Protein AF-A0A8H4PW31-F1 (afdb_monomer_lite)

Structure (mmCIF, N/CA/C/O backbone):
data_AF-A0A8H4PW31-F1
#
_entry.id   AF-A0A8H4PW31-F1
#
loop_
_atom_site.group_PDB
_atom_site.id
_atom_site.type_symbol
_atom_site.label_atom_id
_atom_site.label_alt_id
_atom_site.label_comp_id
_atom_site.label_asym_id
_atom_site.label_entity_id
_atom_site.label_seq_id
_atom_site.pdbx_PDB_ins_code
_atom_site.Cartn_x
_atom_site.Cartn_y
_atom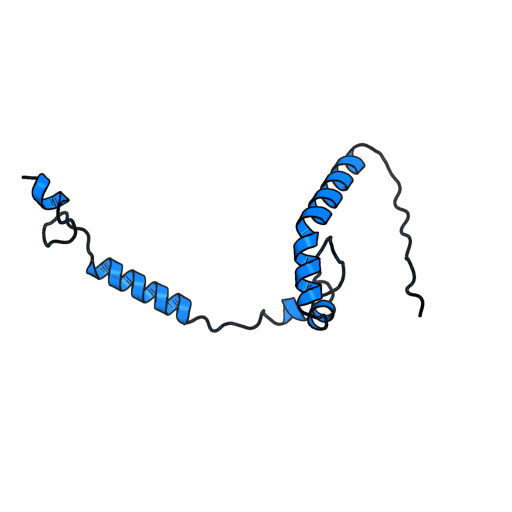_site.Cartn_z
_atom_site.occupancy
_atom_site.B_iso_or_equiv
_atom_site.auth_seq_id
_atom_site.auth_comp_id
_atom_site.auth_asym_id
_atom_site.auth_atom_id
_atom_site.pdbx_PDB_model_num
ATOM 1 N N . MET A 1 1 ? -27.206 9.263 36.287 1.00 52.31 1 MET A N 1
ATOM 2 C CA . MET A 1 1 ? -27.048 10.486 35.462 1.00 52.31 1 MET A CA 1
ATOM 3 C C . MET A 1 1 ? -26.277 10.067 34.230 1.00 52.31 1 MET A C 1
ATOM 5 O O . MET A 1 1 ? -25.278 9.387 34.405 1.00 52.31 1 MET A O 1
ATOM 9 N N . ILE A 1 2 ? -26.700 10.488 33.035 1.00 62.50 2 ILE A N 1
ATOM 10 C CA . ILE A 1 2 ? -26.037 10.134 31.763 1.00 62.50 2 ILE A CA 1
ATOM 11 C C . ILE A 1 2 ? -24.533 10.484 31.754 1.00 62.50 2 ILE A C 1
ATOM 13 O O . ILE A 1 2 ? -23.760 9.882 31.027 1.00 62.50 2 ILE A O 1
ATOM 17 N N . GLY A 1 3 ? -24.118 11.437 32.605 1.00 65.31 3 GLY A N 1
ATOM 18 C CA . GLY A 1 3 ? -22.738 11.897 32.769 1.00 65.31 3 GLY A CA 1
ATOM 19 C C . GLY A 1 3 ? -21.737 10.857 33.283 1.00 65.31 3 GLY A C 1
ATOM 20 O O . GLY A 1 3 ? -20.569 10.974 32.949 1.00 65.31 3 GLY A O 1
ATOM 21 N N . GLN A 1 4 ? -22.173 9.856 34.059 1.00 61.22 4 GLN A N 1
ATOM 22 C CA . GLN A 1 4 ? -21.266 8.809 34.560 1.00 61.22 4 GLN A CA 1
ATOM 23 C C . GLN A 1 4 ? -21.032 7.694 33.527 1.00 61.22 4 GLN A C 1
ATOM 25 O O . GLN A 1 4 ? -19.915 7.200 33.431 1.00 61.22 4 GLN A O 1
ATOM 30 N N . GLU A 1 5 ? -22.040 7.357 32.713 1.00 63.62 5 GLU A N 1
ATOM 31 C CA . GLU A 1 5 ? -21.917 6.382 31.609 1.00 63.62 5 GLU A CA 1
ATOM 32 C C . GLU A 1 5 ? -20.973 6.894 30.503 1.00 63.62 5 GLU A C 1
ATOM 34 O O . GLU A 1 5 ? -20.171 6.148 29.957 1.00 63.62 5 GLU A O 1
ATOM 39 N N . ILE A 1 6 ? -20.993 8.198 30.201 1.00 65.19 6 ILE A N 1
ATOM 40 C CA . ILE A 1 6 ? -20.064 8.795 29.220 1.00 65.19 6 ILE A CA 1
ATOM 41 C C . ILE A 1 6 ? -18.647 9.030 29.760 1.00 65.19 6 ILE A C 1
ATOM 43 O O . ILE A 1 6 ? -17.737 9.273 28.969 1.00 65.19 6 ILE A O 1
ATOM 47 N N . GLU A 1 7 ? -18.442 8.981 31.079 1.00 79.00 7 GLU A N 1
ATOM 48 C CA . GLU A 1 7 ? -17.112 9.136 31.684 1.00 79.00 7 GLU A CA 1
ATOM 49 C C . GLU A 1 7 ? -16.307 7.827 31.631 1.00 79.00 7 GLU A C 1
ATOM 51 O O . GLU A 1 7 ? -15.086 7.867 31.481 1.00 79.00 7 GLU A O 1
ATOM 56 N N . ASN A 1 8 ? -16.982 6.672 31.671 1.00 77.25 8 ASN A N 1
ATOM 57 C CA . ASN A 1 8 ? -16.367 5.358 31.490 1.00 77.25 8 ASN A CA 1
ATOM 58 C C . ASN A 1 8 ? -17.126 4.516 30.444 1.00 77.25 8 ASN A C 1
ATOM 60 O O . ASN A 1 8 ? -17.908 3.648 30.820 1.00 77.25 8 ASN A O 1
ATOM 64 N N . PRO A 1 9 ? -16.855 4.709 29.141 1.00 77.31 9 PRO A N 1
ATOM 65 C CA . PRO A 1 9 ? -17.619 4.089 28.057 1.00 77.31 9 PRO A CA 1
ATOM 66 C C . PRO A 1 9 ? -17.297 2.603 27.825 1.00 77.31 9 PRO A C 1
ATOM 68 O O . PRO A 1 9 ? -17.738 2.046 26.827 1.00 77.31 9 PRO A O 1
ATOM 71 N N . PHE A 1 10 ? -16.477 1.973 28.671 1.00 80.00 10 PHE A N 1
ATOM 72 C CA . PHE A 1 10 ? -16.079 0.560 28.572 1.00 80.00 10 PHE A CA 1
ATOM 73 C C . PHE A 1 10 ? -16.445 -0.219 29.846 1.00 80.00 10 PHE A C 1
ATOM 75 O O . PHE A 1 10 ? -15.746 -1.156 30.231 1.00 80.00 10 PHE A O 1
ATOM 82 N N . GLY A 1 11 ? -17.476 0.229 30.563 1.00 80.69 11 GLY A N 1
ATOM 83 C CA . GLY A 1 11 ? -17.993 -0.447 31.746 1.00 80.69 11 GLY A CA 1
ATOM 84 C C . GLY A 1 11 ? -18.803 -1.708 31.412 1.00 80.69 11 GLY A C 1
ATOM 85 O O . GLY A 1 11 ? -18.455 -2.499 30.539 1.00 80.69 11 GLY A O 1
ATOM 86 N N . SER A 1 12 ? -19.872 -1.940 32.170 1.00 80.62 12 SER A N 1
ATOM 87 C CA . SER A 1 12 ? -20.789 -3.077 31.983 1.00 80.62 12 SER A CA 1
ATOM 88 C C . SER A 1 12 ? -22.245 -2.638 31.792 1.00 80.62 12 SER A C 1
ATOM 90 O O . SER A 1 12 ? -23.158 -3.460 31.899 1.00 80.62 12 SER A O 1
ATOM 92 N N . ASP A 1 13 ? -22.466 -1.350 31.551 1.00 80.44 13 ASP A N 1
ATOM 93 C CA . ASP A 1 13 ? -23.768 -0.769 31.281 1.00 80.44 13 ASP A CA 1
ATOM 94 C C . ASP A 1 13 ? -24.231 -1.127 29.862 1.00 80.44 13 ASP A C 1
ATOM 96 O O . ASP A 1 13 ? -23.459 -1.445 28.959 1.00 80.44 13 ASP A O 1
ATOM 100 N N . VAL A 1 14 ? -25.543 -1.073 29.645 1.00 78.44 14 VAL A N 1
ATOM 101 C CA . VAL A 1 14 ? -26.175 -1.461 28.370 1.00 78.44 14 VAL A CA 1
ATOM 102 C C . VAL A 1 14 ? -25.706 -0.644 27.162 1.00 78.44 14 VAL A C 1
ATOM 104 O O . VAL A 1 14 ? -25.844 -1.115 26.035 1.00 78.44 14 VAL A O 1
ATOM 107 N N . ASN A 1 15 ? -25.176 0.562 27.380 1.00 79.56 15 ASN A N 1
ATOM 108 C CA . ASN A 1 15 ? -24.682 1.447 26.323 1.00 79.56 15 ASN A CA 1
ATOM 109 C C . ASN A 1 15 ? -23.148 1.473 26.223 1.00 79.56 15 ASN A C 1
ATOM 111 O O . ASN A 1 15 ? -22.613 2.304 25.486 1.00 79.56 15 ASN A O 1
ATOM 115 N N . ASP A 1 16 ? -22.451 0.594 26.945 1.00 87.06 16 ASP A N 1
ATOM 116 C CA . ASP A 1 16 ? -20.995 0.563 26.926 1.00 87.06 16 ASP A CA 1
ATOM 117 C C . ASP A 1 16 ? -20.446 -0.091 25.660 1.00 87.06 16 ASP A C 1
ATOM 119 O O . ASP A 1 16 ? -21.020 -1.003 25.057 1.00 87.06 16 ASP A O 1
ATOM 123 N N . LEU A 1 17 ? -19.293 0.414 25.239 1.00 84.25 17 LEU A N 1
ATOM 124 C CA . LEU A 1 17 ? -18.547 -0.085 24.104 1.00 84.25 17 LEU A CA 1
ATOM 125 C C . LEU A 1 17 ? -17.847 -1.398 24.491 1.00 84.25 17 LEU A C 1
ATOM 127 O O . LEU A 1 17 ? -17.211 -1.478 25.544 1.00 84.25 17 LEU A O 1
ATOM 131 N N . PRO A 1 18 ? -17.888 -2.428 23.629 1.00 87.06 18 PRO A N 1
ATOM 132 C CA . PRO A 1 18 ? -17.323 -3.732 23.952 1.00 87.06 18 PRO A CA 1
ATOM 133 C C . PRO A 1 18 ? -15.798 -3.734 23.764 1.00 87.06 18 PRO A C 1
ATOM 135 O O . PRO A 1 18 ? -15.298 -4.072 22.691 1.00 87.06 18 PRO A O 1
ATOM 138 N N . LEU A 1 19 ? -15.050 -3.362 24.808 1.00 87.38 19 LEU A N 1
ATOM 139 C CA . LEU A 1 19 ? -13.582 -3.289 24.770 1.00 87.38 19 LEU A CA 1
ATOM 140 C C . LEU A 1 19 ? -12.938 -4.620 24.365 1.00 87.38 19 LEU A C 1
ATOM 142 O O . LEU A 1 19 ? -12.097 -4.639 23.470 1.00 87.38 19 LEU A O 1
ATOM 146 N N . ASP A 1 20 ? -13.371 -5.723 24.976 1.00 87.94 20 ASP A N 1
ATOM 147 C CA . ASP A 1 20 ? -12.809 -7.053 24.713 1.00 87.94 20 ASP A CA 1
ATOM 148 C C . ASP A 1 20 ? -12.984 -7.452 23.242 1.00 87.94 20 ASP A C 1
ATOM 150 O O . ASP A 1 20 ? -12.042 -7.915 22.606 1.00 87.94 20 ASP A O 1
ATOM 154 N N . SER A 1 21 ? -14.147 -7.149 22.652 1.00 90.75 21 SER A N 1
ATOM 155 C CA . SER A 1 21 ? -14.396 -7.406 21.229 1.00 90.75 21 SER A CA 1
ATOM 156 C C . SER A 1 21 ? -13.482 -6.589 20.313 1.00 90.75 21 SER A C 1
ATOM 158 O O . SER A 1 21 ? -13.108 -7.077 19.247 1.00 90.75 21 SER A O 1
ATOM 160 N N . TYR A 1 22 ? -13.134 -5.354 20.685 1.00 91.81 22 TYR A N 1
ATOM 161 C CA . TYR A 1 22 ? -12.170 -4.557 19.923 1.00 91.81 22 TYR A CA 1
ATOM 162 C C . TYR A 1 22 ? -10.751 -5.107 20.063 1.00 91.81 22 TYR A C 1
ATOM 164 O O . TYR A 1 22 ? -10.024 -5.161 19.074 1.00 91.81 22 TYR A O 1
ATOM 172 N N . CYS A 1 23 ? -10.361 -5.538 21.263 1.00 93.75 23 CYS A N 1
ATOM 173 C CA . CYS A 1 23 ? -9.070 -6.180 21.498 1.00 93.75 23 CYS A CA 1
ATOM 174 C C . CYS A 1 23 ? -8.924 -7.458 20.659 1.00 93.75 23 CYS A C 1
ATOM 176 O O . CYS A 1 23 ? -7.903 -7.628 19.991 1.00 93.75 23 CYS A O 1
ATOM 178 N N . ASP A 1 24 ? -9.960 -8.298 20.622 1.00 95.12 24 ASP A N 1
ATOM 179 C CA . ASP A 1 24 ? -9.993 -9.515 19.806 1.00 95.12 24 ASP A CA 1
ATOM 180 C C . ASP A 1 24 ? -9.903 -9.200 18.308 1.00 95.12 24 ASP A C 1
ATOM 182 O O . ASP A 1 24 ? -9.168 -9.859 17.571 1.00 95.12 24 ASP A O 1
ATOM 186 N N . GLN A 1 25 ? -10.600 -8.156 17.849 1.00 95.38 25 GLN A N 1
ATOM 187 C CA . GLN A 1 25 ? -10.523 -7.712 16.459 1.00 95.38 25 GLN A CA 1
ATOM 188 C C . GLN A 1 25 ? -9.113 -7.223 16.093 1.00 95.38 25 GLN A C 1
ATOM 190 O O . GLN A 1 25 ? -8.582 -7.608 15.054 1.00 95.38 25 GLN A O 1
ATOM 195 N N . ILE A 1 26 ? -8.481 -6.419 16.955 1.00 95.12 26 ILE A N 1
ATOM 196 C CA . ILE A 1 26 ? -7.108 -5.937 16.746 1.00 95.12 26 ILE A CA 1
ATOM 197 C C . ILE A 1 26 ? -6.127 -7.113 16.704 1.00 95.12 26 ILE A C 1
ATOM 199 O O . ILE A 1 26 ? -5.239 -7.134 15.853 1.00 95.12 26 ILE A O 1
ATOM 203 N N . ALA A 1 27 ? -6.277 -8.094 17.595 1.00 95.62 27 ALA A N 1
ATOM 204 C CA . ALA A 1 27 ? -5.435 -9.285 17.606 1.00 95.62 27 ALA A CA 1
ATOM 205 C C . ALA A 1 27 ? -5.582 -10.091 16.305 1.00 95.62 27 ALA A C 1
ATOM 207 O O . ALA A 1 27 ? -4.578 -10.441 15.690 1.00 95.62 27 ALA A O 1
ATOM 208 N N . ALA A 1 28 ? -6.815 -10.302 15.836 1.00 95.88 28 ALA A N 1
ATOM 209 C CA . ALA A 1 28 ? -7.076 -10.987 14.573 1.00 95.88 28 ALA A CA 1
ATOM 210 C C . ALA A 1 28 ? -6.469 -10.247 13.368 1.00 95.88 28 ALA A C 1
ATOM 212 O O . ALA A 1 28 ? -5.864 -10.872 12.497 1.00 95.88 28 ALA A O 1
ATOM 213 N N . ASP A 1 29 ? -6.579 -8.918 13.327 1.00 95.25 29 ASP A N 1
ATOM 214 C CA . ASP A 1 29 ? -5.978 -8.108 12.266 1.00 95.25 29 ASP A CA 1
ATOM 215 C C . ASP A 1 29 ? -4.445 -8.195 12.289 1.00 95.25 29 ASP A C 1
ATOM 217 O O . ASP A 1 29 ? -3.811 -8.320 11.236 1.00 95.25 29 ASP A O 1
ATOM 221 N N . LEU A 1 30 ? -3.834 -8.178 13.478 1.00 93.12 30 LEU A N 1
ATOM 222 C CA . LEU A 1 30 ? -2.390 -8.362 13.631 1.00 93.12 30 LEU A CA 1
ATOM 223 C C . LEU A 1 30 ? -1.941 -9.755 13.190 1.00 93.12 30 LEU A C 1
ATOM 225 O O . LEU A 1 30 ? -0.936 -9.854 12.486 1.00 93.12 30 LEU A O 1
ATOM 229 N N . ASP A 1 31 ? -2.687 -10.804 13.530 1.00 92.75 31 ASP A N 1
ATOM 230 C CA . ASP A 1 31 ? -2.406 -12.170 13.087 1.00 92.75 31 ASP A CA 1
ATOM 231 C C . ASP A 1 31 ? -2.501 -12.292 11.563 1.00 92.75 31 ASP A C 1
ATOM 233 O O . ASP A 1 31 ? -1.639 -12.907 10.933 1.00 92.75 31 ASP A O 1
ATOM 237 N N . ILE A 1 32 ? -3.495 -11.652 10.938 1.00 91.62 32 ILE A N 1
ATOM 238 C CA . ILE A 1 32 ? -3.617 -11.595 9.477 1.00 91.62 32 ILE A CA 1
ATOM 239 C C . ILE A 1 32 ? -2.399 -10.894 8.873 1.00 91.62 32 ILE A C 1
ATOM 241 O O . ILE A 1 32 ? -1.770 -11.448 7.973 1.00 91.62 32 ILE A O 1
ATOM 245 N N . ILE A 1 33 ? -2.033 -9.708 9.366 1.00 88.19 33 ILE A N 1
ATOM 246 C CA . ILE A 1 33 ? -0.882 -8.947 8.859 1.00 88.19 33 ILE A CA 1
ATOM 247 C C . ILE A 1 33 ? 0.414 -9.751 9.025 1.00 88.19 33 ILE A C 1
ATOM 249 O O . ILE A 1 33 ? 1.206 -9.829 8.086 1.00 88.19 33 ILE A O 1
ATOM 253 N N . ALA A 1 34 ? 0.609 -10.380 10.184 1.00 87.38 34 ALA A N 1
ATOM 254 C CA . ALA A 1 34 ? 1.787 -11.183 10.496 1.00 87.38 34 ALA A CA 1
ATOM 255 C C . ALA A 1 34 ? 1.820 -12.530 9.753 1.00 87.38 34 ALA A C 1
ATOM 257 O O . ALA A 1 34 ? 2.895 -13.096 9.568 1.00 87.38 34 ALA A O 1
ATOM 258 N N . SER A 1 35 ? 0.672 -13.042 9.295 1.00 86.56 35 SER A N 1
ATOM 259 C CA . SER A 1 35 ? 0.601 -14.274 8.497 1.00 86.56 35 SER A CA 1
ATOM 260 C C . SER A 1 35 ? 1.171 -14.112 7.084 1.00 86.56 35 SER A C 1
ATOM 262 O O . SER A 1 35 ? 1.533 -15.104 6.441 1.00 86.56 35 SER A O 1
ATOM 264 N N . PHE A 1 36 ? 1.275 -12.877 6.585 1.00 78.19 36 PHE A N 1
ATOM 265 C CA . PHE A 1 36 ? 1.948 -12.609 5.324 1.00 78.19 36 PHE A CA 1
ATOM 266 C C . PHE A 1 36 ? 3.458 -12.605 5.549 1.00 78.19 36 PHE A C 1
ATOM 268 O O . PHE A 1 36 ? 4.042 -11.606 5.963 1.00 78.19 36 PHE A O 1
ATOM 275 N N . ASP A 1 37 ? 4.102 -13.721 5.203 1.00 69.31 37 ASP A N 1
ATOM 276 C CA . ASP A 1 37 ? 5.538 -13.724 4.932 1.00 69.31 37 ASP A CA 1
ATOM 277 C C . ASP A 1 37 ? 5.840 -12.624 3.903 1.00 69.31 37 ASP A C 1
ATOM 279 O O . ASP A 1 37 ? 5.024 -12.381 3.001 1.00 69.31 37 ASP A O 1
ATOM 283 N N . THR A 1 38 ? 6.982 -11.949 4.038 1.00 63.75 38 THR A N 1
ATOM 284 C CA . THR A 1 38 ? 7.492 -10.975 3.068 1.00 63.75 38 THR A CA 1
ATOM 285 C C . THR A 1 38 ? 7.734 -11.687 1.743 1.00 63.75 38 THR A C 1
ATOM 287 O O . THR A 1 38 ? 8.851 -12.066 1.408 1.00 63.75 38 THR A O 1
ATOM 290 N N . ARG A 1 39 ? 6.654 -11.934 1.000 1.00 58.78 39 ARG A N 1
ATOM 291 C CA . ARG A 1 39 ? 6.684 -12.656 -0.259 1.00 58.78 39 ARG A CA 1
ATOM 292 C C . ARG A 1 39 ? 7.574 -11.864 -1.183 1.00 58.78 39 ARG A C 1
ATOM 294 O O . ARG A 1 39 ? 7.295 -10.696 -1.468 1.00 58.78 39 ARG A O 1
ATOM 301 N N . GLU A 1 40 ? 8.626 -12.522 -1.659 1.00 64.62 40 GLU A N 1
ATOM 302 C CA . GLU A 1 40 ? 9.348 -12.047 -2.824 1.00 64.62 40 GLU A CA 1
ATOM 303 C C . GLU A 1 40 ? 8.319 -11.627 -3.880 1.00 64.62 40 GLU A C 1
ATOM 305 O O . GLU A 1 40 ? 7.307 -12.324 -4.068 1.00 64.62 40 GLU A O 1
ATOM 310 N N . PRO A 1 41 ? 8.516 -10.464 -4.527 1.00 60.66 41 PRO A N 1
ATOM 311 C CA . PRO A 1 41 ? 7.583 -9.999 -5.534 1.00 60.66 41 PRO A CA 1
ATOM 312 C C . PRO A 1 41 ? 7.365 -11.140 -6.531 1.00 60.66 41 PRO A C 1
ATOM 314 O O . PRO A 1 41 ? 8.345 -11.756 -6.961 1.00 60.66 41 PRO A O 1
ATOM 317 N N . PRO A 1 42 ? 6.106 -11.466 -6.878 1.00 61.25 42 PRO A N 1
ATOM 318 C CA . PRO A 1 42 ? 5.821 -12.622 -7.707 1.00 61.25 42 PRO A CA 1
ATOM 319 C C . PRO A 1 42 ? 6.691 -12.556 -8.966 1.00 61.25 42 PRO A C 1
ATOM 321 O O . PRO A 1 42 ? 6.696 -11.545 -9.674 1.00 61.25 42 PRO A O 1
ATOM 324 N N . ASN A 1 43 ? 7.427 -13.643 -9.216 1.00 61.47 43 ASN A N 1
ATOM 325 C CA . ASN A 1 43 ? 8.417 -13.825 -10.285 1.00 61.47 43 ASN A CA 1
ATOM 326 C C . ASN A 1 43 ? 8.064 -13.143 -11.637 1.00 61.47 43 ASN A C 1
ATOM 328 O O . ASN A 1 43 ? 8.946 -12.519 -12.229 1.00 61.47 43 ASN A O 1
ATOM 332 N N . PRO A 1 44 ? 6.801 -13.126 -12.126 1.00 58.12 44 PRO A N 1
ATOM 333 C CA . PRO A 1 44 ? 6.464 -12.442 -13.377 1.00 58.12 44 PRO A CA 1
ATOM 334 C C . PRO A 1 44 ? 6.769 -10.937 -13.378 1.00 58.12 44 PRO A C 1
ATOM 336 O O . PRO A 1 44 ? 7.101 -10.380 -14.425 1.00 58.12 44 PRO A O 1
ATOM 339 N N . VAL A 1 45 ? 6.669 -10.268 -12.222 1.00 59.12 45 VAL A N 1
ATOM 340 C CA . VAL A 1 45 ? 6.953 -8.832 -12.097 1.00 59.12 45 VAL A CA 1
ATOM 341 C C . VAL A 1 45 ? 8.450 -8.564 -12.233 1.00 59.12 45 VAL A C 1
ATOM 343 O O . VAL A 1 45 ? 8.827 -7.600 -12.895 1.00 59.12 45 VAL A O 1
ATOM 346 N N . ALA A 1 46 ? 9.286 -9.444 -11.678 1.00 60.41 46 ALA A N 1
ATOM 347 C CA . ALA A 1 46 ? 10.740 -9.330 -11.708 1.00 60.41 46 ALA A CA 1
ATOM 348 C C . ALA A 1 46 ? 11.374 -9.796 -13.034 1.00 60.41 46 ALA A C 1
ATOM 350 O O . ALA A 1 46 ? 12.399 -9.250 -13.443 1.00 60.41 46 ALA A O 1
ATOM 351 N N . SER A 1 47 ? 10.756 -10.766 -13.718 1.00 63.16 47 SER A N 1
ATOM 352 C CA . SER A 1 47 ? 11.374 -11.484 -14.846 1.00 63.16 47 SER A CA 1
ATOM 353 C C . SER A 1 47 ? 10.921 -11.030 -16.236 1.00 63.16 47 SER A C 1
ATOM 355 O O . SER A 1 47 ? 11.559 -11.376 -17.230 1.00 63.16 47 SER A O 1
ATOM 357 N N . SER A 1 48 ? 9.842 -10.250 -16.351 1.00 71.31 48 SER A N 1
ATOM 358 C CA . SER A 1 48 ? 9.391 -9.742 -17.652 1.00 71.31 48 SER A CA 1
ATOM 359 C C . SER A 1 48 ? 10.223 -8.540 -18.105 1.00 71.31 48 SER A C 1
ATOM 361 O O . SER A 1 48 ? 10.247 -7.495 -17.452 1.00 71.31 48 SER A O 1
ATOM 363 N N . SER A 1 49 ? 10.849 -8.646 -19.281 1.00 72.31 49 SER A N 1
ATOM 364 C CA . SER A 1 49 ? 11.591 -7.546 -19.919 1.00 72.31 49 SER A CA 1
ATOM 365 C C . SER A 1 49 ? 10.698 -6.373 -20.339 1.00 72.31 49 SER A C 1
ATOM 367 O O . SER A 1 49 ? 11.201 -5.291 -20.632 1.00 72.31 49 SER A O 1
ATOM 369 N N . SER A 1 50 ? 9.374 -6.558 -20.338 1.00 78.62 50 SER A N 1
ATOM 370 C CA . SER A 1 50 ? 8.412 -5.493 -20.624 1.00 78.62 50 SER A CA 1
ATOM 371 C C . SER A 1 50 ? 8.153 -4.579 -19.421 1.00 78.62 50 SER A C 1
ATOM 373 O O . SER A 1 50 ? 7.556 -3.513 -19.587 1.00 78.62 50 SER A O 1
ATOM 375 N N . HIS A 1 51 ? 8.542 -4.974 -18.207 1.00 83.81 51 HIS A N 1
ATOM 376 C CA . HIS A 1 51 ? 8.274 -4.183 -17.010 1.00 83.81 51 HIS A CA 1
ATOM 377 C C . HIS A 1 51 ? 9.348 -3.119 -16.811 1.00 83.81 51 HIS A C 1
ATOM 379 O O . HIS A 1 51 ? 10.492 -3.428 -16.489 1.00 83.81 51 HIS A O 1
ATOM 385 N N . MET A 1 52 ? 8.954 -1.855 -16.963 1.00 88.88 52 MET A N 1
ATOM 386 C CA . MET A 1 52 ? 9.814 -0.684 -16.784 1.00 88.88 52 MET A CA 1
ATOM 387 C C . MET A 1 52 ? 9.399 0.069 -15.507 1.00 88.88 52 MET A C 1
ATOM 389 O O . MET A 1 52 ? 8.611 1.015 -15.582 1.00 88.88 52 MET A O 1
ATOM 393 N N . PRO A 1 53 ? 9.898 -0.321 -14.318 1.00 85.06 53 PRO A N 1
ATOM 394 C CA . PRO A 1 53 ? 9.409 0.195 -13.031 1.00 85.06 53 PRO A CA 1
ATOM 395 C C . PRO A 1 53 ? 9.660 1.698 -12.841 1.00 85.06 53 PRO A C 1
ATOM 397 O O . PRO A 1 53 ? 8.982 2.365 -12.059 1.00 85.06 53 PRO A O 1
ATOM 400 N N . LEU A 1 54 ? 10.637 2.245 -13.567 1.00 88.62 54 LEU A N 1
ATOM 401 C CA . LEU A 1 54 ? 11.062 3.636 -13.463 1.00 88.62 54 LEU A CA 1
ATOM 402 C C . LEU A 1 54 ? 10.718 4.466 -14.703 1.00 88.62 54 LEU A C 1
ATOM 404 O O . LEU A 1 54 ? 11.268 5.552 -14.875 1.00 88.62 54 LEU A O 1
ATOM 408 N N . TYR A 1 55 ? 9.784 4.022 -15.544 1.00 86.44 55 TYR A N 1
ATOM 409 C CA . TYR A 1 55 ? 9.262 4.867 -16.618 1.00 86.44 55 TYR A CA 1
ATOM 410 C C . TYR A 1 55 ? 8.580 6.130 -16.033 1.00 86.44 55 TYR A C 1
ATOM 412 O O . TYR A 1 55 ? 7.896 6.033 -15.006 1.00 86.44 55 TYR A O 1
ATOM 420 N N . PRO A 1 56 ? 8.748 7.333 -16.625 1.00 88.12 56 PRO A N 1
ATOM 421 C CA . PRO A 1 56 ? 9.499 7.667 -17.846 1.00 88.12 56 PRO A CA 1
ATOM 422 C C . PRO A 1 56 ? 10.984 7.991 -17.617 1.00 88.12 56 PRO A C 1
ATOM 424 O O . PRO A 1 56 ? 11.703 8.308 -18.558 1.00 88.12 56 PRO A O 1
ATOM 427 N N . THR A 1 57 ? 11.468 7.938 -16.376 1.00 88.12 57 THR A N 1
ATOM 428 C CA . THR A 1 57 ? 12.866 8.246 -16.042 1.00 88.12 57 THR A CA 1
ATOM 429 C C . THR A 1 57 ? 13.856 7.314 -16.717 1.00 88.12 57 THR A C 1
ATOM 431 O O . THR A 1 57 ? 14.961 7.753 -17.049 1.00 88.12 57 THR A O 1
ATOM 434 N N . SER A 1 58 ? 13.463 6.054 -16.886 1.00 87.06 58 SER A N 1
ATOM 435 C CA . SER A 1 58 ? 14.225 4.998 -17.535 1.00 87.06 58 SER A CA 1
ATOM 436 C C . SER A 1 58 ? 13.279 3.981 -18.17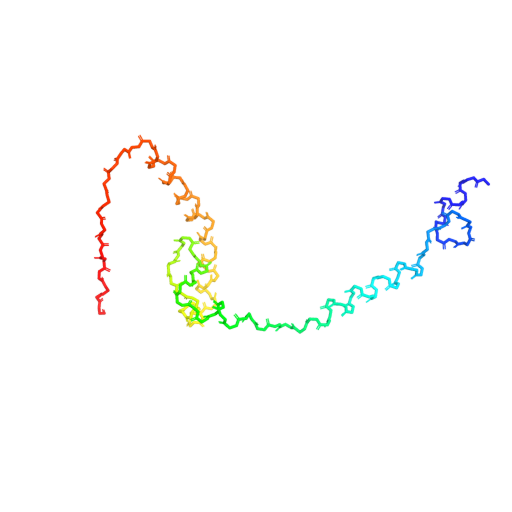0 1.00 87.06 58 SER A C 1
ATOM 438 O O . SER A 1 58 ? 12.243 3.650 -17.597 1.00 87.06 58 SER A O 1
ATOM 440 N N . THR A 1 59 ? 13.663 3.466 -19.334 1.00 90.12 59 THR A N 1
ATOM 441 C CA . THR A 1 59 ? 13.005 2.352 -20.030 1.00 90.12 59 THR A CA 1
ATOM 442 C C . THR A 1 59 ? 13.674 1.004 -19.740 1.00 90.12 59 THR A C 1
ATOM 444 O O . THR A 1 59 ? 13.361 0.006 -20.381 1.00 90.12 59 THR A O 1
ATOM 447 N N . ALA A 1 60 ? 14.621 0.953 -18.798 1.00 89.38 60 ALA A N 1
ATOM 448 C CA . ALA A 1 60 ? 15.318 -0.285 -18.474 1.00 89.38 60 ALA A CA 1
ATOM 449 C C . ALA A 1 60 ? 14.407 -1.249 -17.686 1.00 89.38 60 ALA A C 1
ATOM 451 O O . ALA A 1 60 ? 13.668 -0.800 -16.797 1.00 89.38 60 ALA A O 1
ATOM 452 N N . PRO A 1 61 ? 14.471 -2.561 -17.979 1.00 87.75 61 PRO A N 1
ATOM 453 C CA . PRO A 1 61 ? 13.652 -3.560 -17.311 1.00 87.75 61 PRO A CA 1
ATOM 454 C C . PRO A 1 61 ? 14.117 -3.829 -15.877 1.00 87.75 61 PRO A C 1
ATOM 456 O O . PRO A 1 61 ? 15.243 -3.494 -15.498 1.00 87.75 61 PRO A O 1
ATOM 459 N N . VAL A 1 62 ? 13.263 -4.483 -15.086 1.00 85.06 62 VAL A N 1
ATOM 460 C CA . VAL A 1 62 ? 13.534 -4.802 -13.671 1.00 85.06 62 VAL A CA 1
ATOM 461 C C . VAL A 1 62 ? 14.878 -5.513 -13.485 1.00 85.06 62 VAL A C 1
ATOM 463 O O . VAL A 1 62 ? 15.672 -5.082 -12.653 1.00 85.06 62 VAL A O 1
ATOM 466 N N . GLY A 1 63 ? 15.192 -6.520 -14.307 1.00 83.94 63 GLY A N 1
ATOM 467 C CA . GLY A 1 63 ? 16.456 -7.262 -14.209 1.00 83.94 63 GLY A CA 1
ATOM 468 C C . GLY A 1 63 ? 17.716 -6.391 -14.319 1.00 83.94 63 GLY A C 1
ATOM 469 O O . GLY A 1 63 ? 18.705 -6.665 -13.648 1.00 83.94 63 GLY A O 1
ATOM 470 N N . VAL A 1 64 ? 17.675 -5.302 -15.097 1.00 87.19 64 VAL A N 1
ATOM 471 C CA . VAL A 1 64 ? 18.801 -4.355 -15.201 1.00 87.19 64 VAL A CA 1
ATOM 472 C C . VAL A 1 64 ? 18.925 -3.522 -13.930 1.00 87.19 64 VAL A C 1
ATOM 474 O O . VAL A 1 64 ? 20.033 -3.269 -13.468 1.00 87.19 64 VAL A O 1
ATOM 477 N N . TRP A 1 65 ? 17.804 -3.101 -13.347 1.00 87.19 65 TRP A N 1
ATOM 478 C CA . TRP A 1 65 ? 17.789 -2.318 -12.112 1.00 87.19 65 TRP A CA 1
ATOM 479 C C . TRP A 1 65 ? 18.204 -3.128 -10.886 1.00 87.19 65 TRP A C 1
ATOM 481 O O . TRP A 1 65 ? 18.869 -2.577 -10.013 1.00 87.19 65 TRP A O 1
ATOM 491 N N . MET A 1 66 ? 17.907 -4.428 -10.864 1.00 84.94 66 MET A N 1
ATOM 492 C CA . MET A 1 66 ? 18.368 -5.347 -9.817 1.00 84.94 66 MET A CA 1
ATOM 493 C C . MET A 1 66 ? 19.894 -5.520 -9.792 1.00 84.94 66 MET A C 1
ATOM 495 O O . MET A 1 66 ? 20.445 -5.903 -8.767 1.00 84.94 66 MET A O 1
ATOM 499 N N . GLN A 1 67 ? 20.590 -5.221 -10.894 1.00 88.44 67 GLN A N 1
ATOM 500 C CA . GLN A 1 67 ? 22.057 -5.265 -10.974 1.00 88.44 67 GLN A CA 1
ATOM 501 C C . GLN A 1 67 ? 22.725 -3.931 -10.596 1.00 88.44 67 GLN A C 1
ATOM 503 O O . GLN A 1 67 ? 23.951 -3.849 -10.531 1.00 88.44 67 GLN A O 1
ATOM 508 N N . ARG A 1 68 ? 21.951 -2.855 -10.396 1.00 88.88 68 ARG A N 1
ATOM 509 C CA . ARG A 1 68 ? 22.485 -1.527 -10.057 1.00 88.88 68 ARG A CA 1
ATOM 510 C C . ARG A 1 68 ? 22.658 -1.379 -8.549 1.00 88.88 68 ARG A C 1
ATOM 512 O O . ARG A 1 68 ? 21.960 -2.009 -7.763 1.00 88.88 68 ARG A O 1
ATOM 519 N N . SER A 1 69 ? 23.565 -0.488 -8.151 1.00 91.81 69 SER A N 1
ATOM 520 C CA . SER A 1 69 ? 23.731 -0.128 -6.745 1.00 91.81 69 SER A CA 1
ATOM 521 C C . SER A 1 69 ? 22.483 0.567 -6.195 1.00 91.81 69 SER A C 1
ATOM 523 O O . SER A 1 69 ? 21.764 1.276 -6.910 1.00 91.81 69 SER A O 1
ATOM 525 N N . GLU A 1 70 ? 22.262 0.412 -4.890 1.00 90.62 70 GLU A N 1
ATOM 526 C CA . GLU A 1 70 ? 21.159 1.068 -4.187 1.00 90.62 70 GLU A CA 1
ATOM 527 C C . GLU A 1 70 ? 21.214 2.597 -4.329 1.00 90.62 70 GLU A C 1
ATOM 529 O O . GLU A 1 70 ? 20.187 3.251 -4.512 1.00 90.62 70 GLU A O 1
ATOM 534 N N . GLU A 1 71 ? 22.415 3.177 -4.311 1.00 93.44 71 GLU A N 1
ATOM 535 C CA . GLU A 1 71 ? 22.618 4.607 -4.542 1.00 93.44 71 GLU A CA 1
ATOM 536 C C . GLU A 1 71 ? 22.017 5.044 -5.882 1.00 93.44 71 GLU A C 1
ATOM 538 O O . GLU A 1 71 ? 21.242 6.003 -5.939 1.00 93.44 71 GLU A O 1
ATOM 543 N N . LYS A 1 72 ? 22.274 4.279 -6.952 1.00 90.31 72 LYS A N 1
ATOM 544 C CA . LYS A 1 72 ? 21.769 4.619 -8.281 1.00 90.31 72 LYS A CA 1
ATOM 545 C C . LYS A 1 72 ? 20.253 4.476 -8.392 1.00 90.31 72 LYS A C 1
ATOM 547 O O . LYS A 1 72 ? 19.606 5.278 -9.069 1.00 90.31 72 LYS A O 1
ATOM 552 N N . LEU A 1 73 ? 19.683 3.485 -7.707 1.00 90.44 73 LEU A N 1
ATOM 553 C CA . LEU A 1 73 ? 18.235 3.320 -7.571 1.00 90.44 73 LEU A CA 1
ATOM 554 C C . LEU A 1 73 ? 17.604 4.522 -6.859 1.00 90.44 73 LEU A C 1
ATOM 556 O O . LEU A 1 73 ? 16.645 5.108 -7.365 1.00 90.44 73 LEU A O 1
ATOM 560 N N . ARG A 1 74 ? 18.172 4.944 -5.724 1.00 92.31 74 ARG A N 1
ATOM 561 C CA . ARG A 1 74 ? 17.682 6.093 -4.950 1.00 92.31 74 ARG A CA 1
ATOM 562 C C . ARG A 1 74 ? 17.732 7.388 -5.759 1.00 92.31 74 ARG A C 1
ATOM 564 O O . ARG A 1 74 ? 16.771 8.155 -5.729 1.00 92.31 74 ARG A O 1
ATOM 571 N N . GLU A 1 75 ? 18.805 7.628 -6.510 1.00 92.69 75 GLU A N 1
ATOM 572 C CA . GLU A 1 75 ? 18.895 8.773 -7.427 1.00 92.69 75 GLU A CA 1
ATOM 573 C C . GLU A 1 75 ? 17.789 8.755 -8.488 1.00 92.69 75 GLU A C 1
ATOM 575 O O . GLU A 1 75 ? 17.108 9.759 -8.704 1.00 92.69 75 GLU A O 1
ATOM 580 N N . ALA A 1 76 ? 17.575 7.611 -9.140 1.00 89.56 76 ALA A N 1
ATOM 581 C CA . ALA A 1 76 ? 16.569 7.482 -10.187 1.00 89.56 76 ALA A CA 1
ATOM 582 C C . ALA A 1 76 ? 15.141 7.694 -9.653 1.00 89.56 76 ALA A C 1
ATOM 584 O O . ALA A 1 76 ? 14.324 8.338 -10.317 1.00 89.56 76 ALA A O 1
ATOM 585 N N . ILE A 1 77 ? 14.854 7.217 -8.436 1.00 90.44 77 ILE A N 1
ATOM 586 C CA . ILE A 1 77 ? 13.577 7.443 -7.746 1.00 90.44 77 ILE A CA 1
ATOM 587 C C . ILE A 1 77 ? 13.391 8.930 -7.427 1.00 90.44 77 ILE A C 1
ATOM 589 O O . ILE A 1 77 ? 12.330 9.481 -7.721 1.00 90.44 77 ILE A O 1
ATOM 593 N N . LYS A 1 78 ? 14.422 9.609 -6.906 1.00 91.56 78 LYS A N 1
ATOM 594 C CA . LYS A 1 78 ? 14.375 11.056 -6.625 1.00 91.56 78 LYS A CA 1
ATOM 595 C C . LYS A 1 78 ? 14.096 11.889 -7.879 1.00 91.56 78 LYS A C 1
ATOM 597 O O . LYS A 1 78 ? 13.379 12.881 -7.805 1.00 91.56 78 LYS A O 1
ATOM 602 N N . LEU A 1 79 ? 14.623 11.478 -9.033 1.00 88.81 79 LEU A N 1
ATOM 603 C CA . LEU A 1 79 ? 14.426 12.173 -10.312 1.00 88.81 79 LEU A CA 1
ATOM 604 C C . LEU A 1 79 ? 13.071 11.875 -10.977 1.00 88.81 79 LEU A C 1
ATOM 606 O O . LEU A 1 79 ? 12.666 12.584 -11.901 1.00 88.81 79 LEU A O 1
ATOM 610 N N . LYS A 1 80 ? 12.347 10.842 -10.525 1.00 86.56 80 LYS A N 1
ATOM 611 C CA . LYS A 1 80 ? 11.091 10.397 -11.144 1.00 86.56 80 LYS A CA 1
ATOM 612 C C . LYS A 1 80 ? 9.975 11.442 -11.151 1.00 86.56 80 LYS A C 1
ATOM 614 O O . LYS A 1 80 ? 9.362 11.597 -12.211 1.00 86.56 80 LYS A O 1
ATOM 619 N N . PRO A 1 81 ? 9.690 12.177 -10.062 1.00 87.12 81 PRO A N 1
ATOM 620 C CA . PRO A 1 81 ? 8.645 13.197 -10.069 1.00 87.12 81 PRO A CA 1
ATOM 621 C C . PRO A 1 81 ? 8.896 14.288 -11.116 1.00 87.12 81 PRO A C 1
ATOM 623 O O . PRO A 1 81 ? 7.988 14.618 -11.877 1.00 87.12 81 PRO A O 1
ATOM 626 N N . VAL A 1 82 ? 10.140 14.771 -11.214 1.00 87.25 82 VAL A N 1
ATOM 627 C CA . VAL A 1 82 ? 10.547 15.824 -12.159 1.00 87.25 82 VAL A CA 1
ATOM 628 C C . VAL A 1 82 ? 10.330 15.367 -13.598 1.00 87.25 82 VAL A C 1
ATOM 630 O O . VAL A 1 82 ? 9.567 15.987 -14.336 1.00 87.25 82 VAL A O 1
ATOM 633 N N . LYS A 1 83 ? 10.897 14.216 -13.973 1.00 84.25 83 LYS A N 1
ATOM 634 C CA . LYS A 1 83 ? 10.755 13.684 -15.335 1.00 84.25 83 LYS A CA 1
ATOM 635 C C . LYS A 1 83 ? 9.314 13.316 -15.689 1.00 84.25 83 LYS A C 1
ATOM 637 O O . LYS A 1 83 ? 8.900 13.463 -16.834 1.00 84.25 83 LYS A O 1
ATOM 642 N N . THR A 1 84 ? 8.524 12.859 -14.714 1.00 84.19 84 THR A N 1
ATOM 643 C CA . THR A 1 84 ? 7.090 12.583 -14.917 1.00 84.19 84 THR A CA 1
ATOM 644 C C . THR A 1 84 ? 6.322 13.869 -15.219 1.00 84.19 84 THR A C 1
ATOM 646 O O . THR A 1 84 ? 5.459 13.882 -16.096 1.00 84.19 84 THR A O 1
ATOM 649 N N . PHE A 1 85 ? 6.637 14.958 -14.516 1.00 85.75 85 PHE A N 1
ATOM 650 C CA . PHE A 1 85 ? 6.023 16.259 -14.751 1.00 85.75 85 PHE A CA 1
ATOM 651 C C . PHE A 1 85 ? 6.414 16.838 -16.119 1.00 85.75 85 PHE A C 1
ATOM 653 O O . PHE A 1 85 ? 5.546 17.295 -16.861 1.00 85.75 85 PHE A O 1
ATOM 660 N N . GLU A 1 86 ? 7.689 16.744 -16.502 1.00 84.06 86 GLU A N 1
ATOM 661 C CA . GLU A 1 86 ? 8.179 17.161 -17.823 1.00 84.06 86 GLU A CA 1
ATOM 662 C C . GLU A 1 86 ? 7.534 16.365 -18.963 1.00 84.06 86 GLU A C 1
ATOM 664 O O . GLU A 1 86 ? 7.044 16.952 -19.929 1.00 84.06 86 GLU A O 1
ATOM 669 N N . ALA A 1 87 ? 7.455 15.037 -18.829 1.00 78.38 87 ALA A N 1
ATOM 670 C CA . ALA A 1 87 ? 6.810 14.176 -19.815 1.00 78.38 87 ALA A CA 1
ATOM 671 C C . ALA A 1 87 ? 5.322 14.524 -19.993 1.00 78.38 87 ALA A C 1
ATOM 673 O O . ALA A 1 87 ? 4.826 14.573 -21.119 1.00 78.38 87 ALA A O 1
ATOM 674 N N . LYS A 1 88 ? 4.614 14.825 -18.895 1.00 78.00 88 LYS A N 1
ATOM 675 C CA . LYS A 1 88 ? 3.223 15.299 -18.936 1.00 78.00 88 LYS A CA 1
ATOM 676 C C . LYS A 1 88 ? 3.097 16.662 -19.616 1.00 78.00 88 LYS A C 1
ATOM 678 O O . LYS A 1 88 ? 2.232 16.825 -20.469 1.00 78.00 88 LYS A O 1
ATOM 683 N N . LYS A 1 89 ? 3.973 17.618 -19.288 1.00 76.38 89 LYS A N 1
ATOM 684 C CA . LYS A 1 89 ? 4.008 18.952 -19.912 1.00 76.38 89 LYS A CA 1
ATOM 685 C C . LYS A 1 89 ? 4.214 18.861 -21.428 1.00 76.38 89 LYS A C 1
ATOM 687 O O . LYS A 1 89 ? 3.516 19.534 -22.181 1.00 76.38 89 LYS A O 1
ATOM 692 N N . TRP A 1 90 ? 5.121 17.992 -21.871 1.00 63.94 90 TRP A N 1
ATOM 693 C CA . TRP A 1 90 ? 5.373 17.731 -23.290 1.00 63.94 90 TRP A CA 1
ATOM 694 C C . TRP A 1 90 ? 4.204 17.006 -23.979 1.00 63.94 90 TRP A C 1
ATOM 696 O O . TRP A 1 90 ? 3.857 17.324 -25.116 1.00 63.94 90 TRP A O 1
ATOM 706 N N . GLY A 1 91 ? 3.546 16.073 -23.280 1.00 61.09 91 GLY A N 1
ATOM 707 C CA . GLY A 1 91 ? 2.348 15.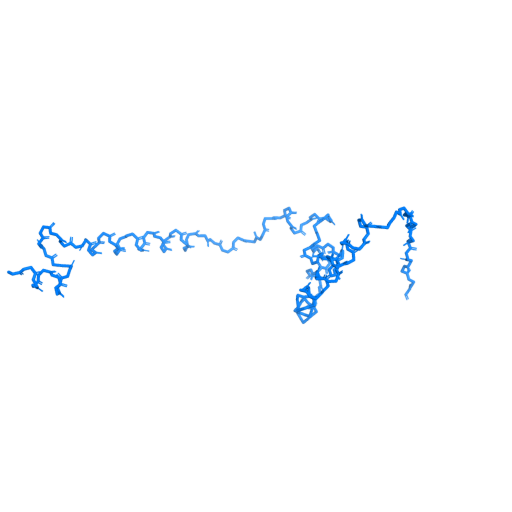379 -23.764 1.00 61.09 91 GLY A CA 1
ATOM 708 C C . GLY A 1 91 ? 1.167 16.319 -24.025 1.00 61.09 91 GLY A C 1
ATOM 709 O O . GLY A 1 91 ? 0.526 16.213 -25.067 1.00 61.09 91 GLY A O 1
ATOM 710 N N . THR A 1 92 ? 0.935 17.293 -23.140 1.00 57.75 92 THR A N 1
ATOM 711 C CA . THR A 1 92 ? -0.113 18.319 -23.302 1.00 57.75 92 THR A CA 1
ATOM 712 C C . THR A 1 92 ? 0.186 19.296 -24.447 1.00 57.75 92 THR A C 1
ATOM 714 O O . THR A 1 92 ? -0.731 19.836 -25.059 1.00 57.75 92 THR A O 1
ATOM 717 N N . GLN A 1 93 ? 1.463 19.516 -24.779 1.00 52.69 93 GLN A N 1
ATOM 718 C CA . GLN A 1 93 ? 1.866 20.402 -25.876 1.00 52.69 93 GLN A CA 1
ATOM 719 C C . GLN A 1 93 ? 1.727 19.736 -27.261 1.00 52.69 93 GLN A C 1
ATOM 721 O O . GLN A 1 93 ? 1.506 20.419 -28.257 1.00 52.69 93 GLN A O 1
ATOM 726 N N . LYS A 1 94 ? 1.807 18.400 -27.339 1.00 48.88 94 LYS A N 1
ATOM 727 C CA . LYS A 1 94 ? 1.637 17.642 -28.594 1.00 48.88 94 LYS A CA 1
ATOM 728 C C . LYS A 1 94 ? 0.184 17.506 -29.057 1.00 48.88 94 LYS A C 1
ATOM 730 O O . LYS A 1 94 ? -0.044 17.285 -30.239 1.00 48.88 94 LYS A O 1
ATOM 735 N N . THR A 1 95 ? -0.804 17.656 -28.175 1.00 50.41 95 THR A N 1
ATOM 736 C C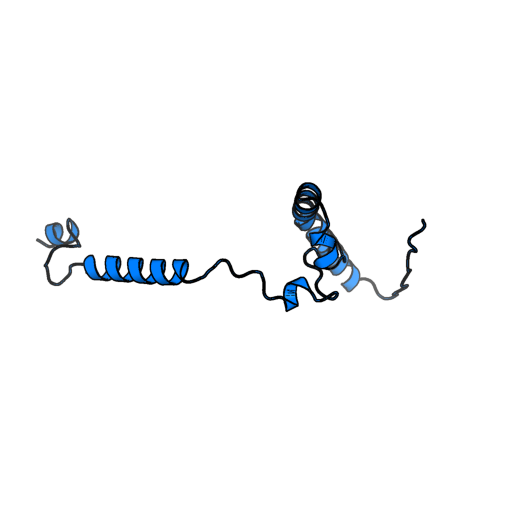A . THR A 1 95 ? -2.227 17.577 -28.560 1.00 50.41 95 THR A CA 1
ATOM 737 C C . THR A 1 95 ? -2.749 18.835 -29.265 1.00 50.41 95 THR A C 1
ATOM 739 O O . THR A 1 95 ? -3.871 18.821 -29.759 1.00 50.41 95 THR A O 1
ATOM 742 N N . THR A 1 96 ? -1.952 19.907 -29.358 1.00 52.44 96 THR A N 1
ATOM 743 C CA . THR A 1 96 ? -2.314 21.158 -30.054 1.00 52.44 96 THR A CA 1
ATOM 744 C C . THR A 1 96 ? -1.458 21.460 -31.293 1.00 52.44 96 THR A C 1
ATOM 746 O O . THR A 1 96 ? -1.716 22.450 -31.973 1.00 52.44 96 THR A O 1
ATOM 749 N N . GLY A 1 97 ? -0.478 20.616 -31.636 1.00 48.75 97 GLY A N 1
ATOM 750 C CA . GLY A 1 97 ? 0.407 20.804 -32.792 1.00 48.75 97 GLY A CA 1
ATOM 751 C C . GLY A 1 97 ? 0.604 19.503 -33.564 1.00 48.75 97 GLY A C 1
ATOM 752 O O . GLY A 1 97 ? 1.206 18.562 -33.054 1.00 48.75 97 GLY A O 1
ATOM 753 N N . GLY A 1 98 ? 0.059 19.449 -34.780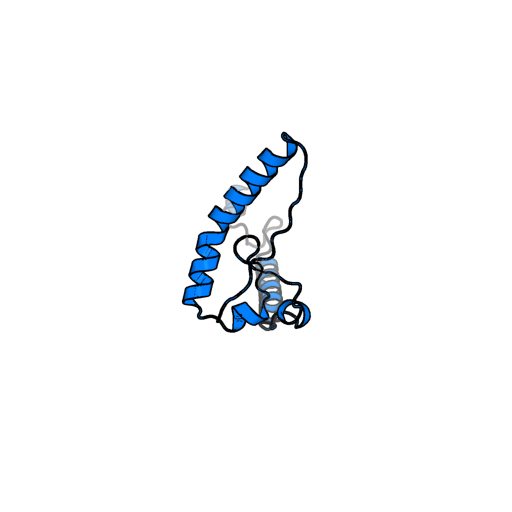 1.00 39.84 98 GLY A N 1
ATOM 754 C CA . GLY A 1 98 ? 0.008 18.260 -35.628 1.00 39.84 98 GLY A CA 1
ATOM 755 C C . GLY A 1 98 ? 1.356 17.601 -35.959 1.00 39.84 98 GLY A C 1
ATOM 756 O O . GLY A 1 98 ? 2.393 18.250 -36.033 1.00 39.84 98 GLY A O 1
ATOM 757 N N . SER A 1 99 ? 1.258 16.285 -36.186 1.00 43.56 99 SER A N 1
ATOM 758 C CA . SER A 1 99 ? 2.085 15.368 -36.992 1.00 43.56 99 SER A CA 1
ATOM 759 C C . SER A 1 99 ? 3.603 15.575 -37.097 1.00 43.56 99 SER A C 1
ATOM 761 O O . SER A 1 99 ? 4.072 16.502 -37.748 1.00 43.56 99 SER A O 1
ATOM 763 N N . SER A 1 100 ? 4.364 14.569 -36.638 1.00 40.28 100 SER A N 1
ATOM 764 C CA . SER A 1 100 ? 5.271 13.726 -37.458 1.00 40.28 100 SER A CA 1
ATOM 765 C C . SER A 1 100 ? 6.174 12.893 -36.537 1.00 40.28 100 SER A C 1
ATOM 767 O O . SER A 1 100 ? 6.961 13.435 -35.764 1.00 40.28 100 SER A O 1
ATOM 769 N N . ALA A 1 101 ? 6.036 11.566 -36.577 1.00 38.78 101 ALA A N 1
ATOM 770 C CA . ALA A 1 101 ? 6.872 10.640 -35.817 1.00 38.78 101 ALA A CA 1
ATOM 771 C C . ALA A 1 101 ? 8.092 10.233 -36.656 1.00 38.78 101 ALA A C 1
ATOM 773 O O . ALA A 1 101 ? 7.977 9.412 -37.561 1.00 38.78 101 ALA A O 1
ATOM 774 N N . SER A 1 102 ? 9.257 10.801 -36.347 1.00 37.97 102 SER A N 1
ATOM 775 C CA . SER A 1 102 ? 10.559 10.268 -36.753 1.00 37.97 102 SER A CA 1
ATOM 776 C C . SER A 1 102 ? 11.162 9.503 -35.573 1.00 37.97 102 SER A C 1
ATOM 778 O O . SER A 1 102 ? 11.537 10.099 -34.561 1.00 37.97 102 SER A O 1
ATOM 780 N N . THR A 1 103 ? 11.215 8.179 -35.686 1.00 41.34 103 THR A N 1
ATOM 781 C CA . THR A 1 103 ? 11.855 7.292 -34.710 1.00 41.34 103 THR A CA 1
ATOM 782 C C . THR A 1 103 ? 13.355 7.258 -34.993 1.00 41.34 103 THR A C 1
ATOM 784 O O . THR A 1 103 ? 13.779 6.621 -35.953 1.00 41.34 103 THR A O 1
ATOM 787 N N . SER A 1 104 ? 14.164 7.938 -34.179 1.00 38.12 104 SER A N 1
ATOM 788 C CA . SER A 1 104 ? 15.625 7.807 -34.228 1.00 38.12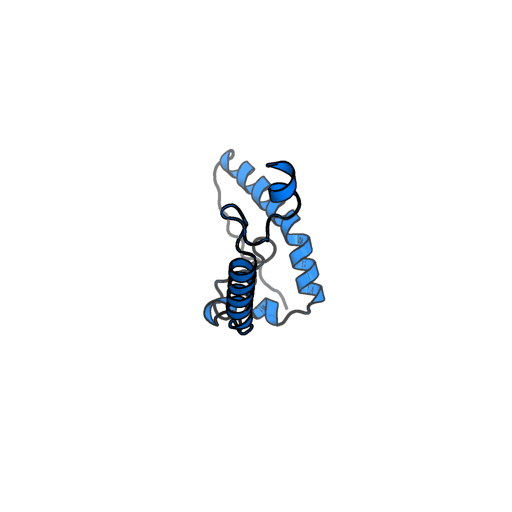 104 SER A CA 1
ATOM 789 C C . SER A 1 104 ? 16.080 6.799 -33.179 1.00 38.12 104 SER A C 1
ATOM 791 O O . SER A 1 104 ? 15.989 7.049 -31.978 1.00 38.12 104 SER A O 1
ATOM 793 N N . VAL A 1 105 ? 16.562 5.652 -33.652 1.00 48.34 105 VAL A N 1
ATOM 794 C CA . VAL A 1 105 ? 17.355 4.703 -32.869 1.00 48.34 105 VAL A CA 1
ATOM 795 C C . VAL A 1 105 ? 18.730 5.332 -32.618 1.00 48.34 105 VAL A C 1
ATOM 797 O O . VAL A 1 105 ? 19.461 5.623 -33.561 1.00 48.34 105 VAL A O 1
ATOM 800 N N . ALA A 1 106 ? 19.066 5.613 -31.360 1.00 40.22 106 ALA A N 1
ATOM 801 C CA . ALA A 1 106 ? 20.408 6.046 -30.979 1.00 40.22 106 ALA A CA 1
ATOM 802 C C . ALA A 1 106 ? 21.197 4.812 -30.532 1.00 40.22 106 ALA A C 1
ATOM 804 O O . ALA A 1 106 ? 20.787 4.118 -29.602 1.00 40.22 106 ALA A O 1
ATOM 805 N N . GLY A 1 107 ? 22.271 4.523 -31.267 1.00 38.16 107 GLY A N 1
ATOM 806 C CA . GLY A 1 107 ? 23.166 3.399 -31.036 1.00 38.16 107 GLY A CA 1
ATOM 807 C C . GLY A 1 107 ? 24.016 3.575 -29.782 1.00 38.16 107 GLY A C 1
ATOM 808 O O . GLY A 1 107 ? 24.455 4.678 -29.459 1.00 38.16 107 GLY A O 1
ATOM 809 N N . ASP A 1 108 ? 24.234 2.453 -29.109 1.00 37.75 108 ASP A N 1
ATOM 810 C CA . ASP A 1 108 ? 25.204 2.271 -28.036 1.00 37.75 108 ASP A CA 1
ATOM 811 C C . ASP A 1 108 ? 26.570 2.001 -28.695 1.00 37.75 108 ASP A C 1
ATOM 813 O O . ASP A 1 108 ? 26.684 1.130 -29.563 1.00 37.75 108 ASP A O 1
ATOM 817 N N . MET A 1 109 ? 27.578 2.809 -28.369 1.00 39.25 109 MET A N 1
ATOM 818 C CA . MET A 1 109 ? 28.929 2.719 -28.921 1.00 39.25 109 MET A CA 1
ATOM 819 C C . MET A 1 109 ? 29.890 2.441 -27.765 1.00 39.25 109 MET A C 1
ATOM 821 O O . MET A 1 109 ? 30.062 3.320 -26.928 1.00 39.25 109 MET A O 1
ATOM 825 N N . VAL A 1 110 ? 30.428 1.209 -27.782 1.00 42.12 110 VAL A N 1
ATOM 826 C CA . VAL A 1 110 ? 31.638 0.644 -27.130 1.00 42.12 110 VAL A CA 1
ATOM 827 C C . VAL A 1 110 ? 32.048 1.200 -25.767 1.00 42.12 110 VAL A C 1
ATOM 829 O O . VAL A 1 110 ? 32.494 2.364 -25.695 1.00 42.12 110 VAL A O 1
#

Organism: NCBI:txid72228

pLDDT: mean 75.01, std 17.71, range [37.75, 95.88]

Radius of gyration: 27.24 Å; chains: 1; bounding box: 59×35×73 Å

Foldseek 3Di:
DVVVCVVQQCDDDPRHDPPVVVVVVVVVVVCVVVVDDPDDDPPVQQPDQCRDPLPPLDSGHNVVVVPDDPVVVVVSVVCRVVVVVVVVVVVVVDVVDDDDDDDDDDDDDD

Secondary structure (DSSP, 8-state):
-HHHHTT-TTSSSTT---HHHHHHHHHHHHHHHHHS------HHHHH-TT--TTTTT----HHHHTTS-HHHHHHHHHHHHHHHHHHHHHHHHHTTS--------PPP--

InterPro domains:
  IPR044669 Voltage-dependent anion channel-forming protein YneE/VCCN1/2-like [PF25539] (2-30)

Sequence (110 aa):
MIGQEIENPFGSDVNDLPLDSYCDQIAADLDIIASFDTREPPNPVASSSSHMPLYPTSTAPVGVWMQRSEEKLREAIKLKPVKTFEAKKWGTQKTTGGSSASTSVAGDMV